Protein AF-A0A0C2F7H6-F1 (afdb_monomer_lite)

pLDDT: mean 82.38, std 15.98, range [47.88, 98.0]

InterPro domains:
  IPR019402 CWH43-like, N-terminal domain [PF10277] (1-84)
  IPR039545 Post-GPI attachment to proteins factor 2 [PTHR12892] (1-90)

Organism: NCBI:txid51022

Foldseek 3Di:
DVVVLVVLVVVVCCPLEPLSVVLSVQLVVLVVQLVVLVVLLVVLVVVCVPPVDPPSVVVNVVSVVSNVVSVVSNVVSVCSVCVPPDDDDDDPVPDPDPPDPDDPPRRHYDD

Structure (mmCIF, N/CA/C/O backbone):
data_AF-A0A0C2F7H6-F1
#
_entry.id   AF-A0A0C2F7H6-F1
#
loop_
_atom_site.group_PDB
_atom_site.id
_atom_site.type_symbol
_atom_site.label_atom_id
_atom_site.label_alt_id
_atom_site.label_comp_id
_atom_site.label_asym_id
_atom_site.label_entity_id
_atom_site.label_seq_id
_atom_site.pdbx_PDB_ins_code
_atom_site.Cartn_x
_atom_site.Cartn_y
_atom_site.Cartn_z
_atom_site.occupancy
_atom_site.B_iso_or_equiv
_atom_site.auth_seq_id
_atom_site.auth_comp_id
_atom_site.auth_asym_id
_atom_site.auth_atom_id
_atom_site.pdbx_PDB_model_num
ATOM 1 N N . MET A 1 1 ? -5.726 3.949 -6.627 1.00 89.00 1 MET A N 1
ATOM 2 C CA . MET A 1 1 ? -5.269 2.586 -6.994 1.00 89.00 1 MET A CA 1
ATOM 3 C C . MET A 1 1 ? -6.129 1.966 -8.097 1.00 89.00 1 MET A C 1
ATOM 5 O O . MET A 1 1 ? -5.598 1.738 -9.176 1.00 89.00 1 MET A O 1
ATOM 9 N N . LEU A 1 2 ? -7.441 1.760 -7.895 1.00 88.25 2 LEU A N 1
ATOM 10 C CA . LEU A 1 2 ? -8.330 1.126 -8.890 1.00 88.25 2 LEU A CA 1
ATOM 11 C C . LEU A 1 2 ? -8.366 1.840 -10.248 1.00 88.25 2 LEU A C 1
ATOM 13 O O . LEU A 1 2 ? -8.029 1.233 -11.259 1.00 88.25 2 LEU A O 1
ATOM 17 N N . LEU A 1 3 ? -8.692 3.138 -10.264 1.00 87.94 3 LEU A N 1
ATOM 18 C CA . LEU A 1 3 ? -8.746 3.923 -11.503 1.00 87.94 3 LEU A CA 1
ATOM 19 C C . LEU A 1 3 ? -7.399 3.923 -12.236 1.00 87.94 3 LEU A C 1
ATOM 21 O O . LEU A 1 3 ? -7.348 3.712 -13.439 1.00 87.94 3 LEU A O 1
ATOM 25 N N . SER A 1 4 ? -6.299 4.110 -11.508 1.00 87.12 4 SER A N 1
ATOM 26 C CA . SER A 1 4 ? -4.947 4.117 -12.074 1.00 87.12 4 SER A CA 1
ATOM 27 C C . SER A 1 4 ? -4.566 2.765 -12.687 1.00 87.12 4 SER A C 1
ATOM 29 O O . SER A 1 4 ? -3.982 2.728 -13.764 1.00 87.12 4 SER A O 1
ATOM 31 N N . THR A 1 5 ? -4.924 1.657 -12.031 1.00 88.06 5 THR A N 1
ATOM 32 C CA . THR A 1 5 ? -4.685 0.298 -12.548 1.00 88.06 5 THR A CA 1
ATOM 33 C C . THR A 1 5 ? -5.560 0.026 -13.771 1.00 88.06 5 THR A C 1
ATOM 35 O O . THR A 1 5 ? -5.080 -0.508 -14.767 1.00 88.06 5 THR A O 1
ATOM 38 N N . TRP A 1 6 ? -6.821 0.465 -13.740 1.00 87.19 6 TRP A N 1
ATOM 39 C CA . TRP A 1 6 ? -7.751 0.349 -14.861 1.00 87.19 6 TRP A CA 1
ATOM 40 C C . TRP A 1 6 ? -7.293 1.156 -16.082 1.00 87.19 6 TRP A C 1
ATOM 42 O O . TRP A 1 6 ? -7.235 0.617 -17.183 1.00 87.19 6 TRP A O 1
ATOM 52 N N . LEU A 1 7 ? -6.883 2.413 -15.890 1.00 86.19 7 LEU A N 1
ATOM 53 C CA . LEU A 1 7 ? -6.318 3.252 -16.950 1.00 86.19 7 LEU A CA 1
ATOM 54 C C . LEU A 1 7 ? -5.031 2.649 -17.518 1.00 86.19 7 LEU A C 1
ATOM 56 O O . LEU A 1 7 ? -4.834 2.662 -18.730 1.00 86.19 7 LEU A O 1
ATOM 60 N N . PHE A 1 8 ? -4.165 2.090 -16.667 1.00 82.88 8 PHE A N 1
ATOM 61 C CA . PHE A 1 8 ? -2.942 1.424 -17.114 1.00 82.88 8 PHE A CA 1
ATOM 62 C C . PHE A 1 8 ? -3.245 0.183 -17.965 1.00 82.88 8 PHE A C 1
ATOM 64 O O . PHE A 1 8 ? -2.611 -0.024 -19.001 1.00 82.88 8 PHE A O 1
ATOM 71 N N . HIS A 1 9 ? -4.249 -0.604 -17.569 1.00 82.44 9 HIS A N 1
ATOM 72 C CA . HIS A 1 9 ? -4.741 -1.735 -18.349 1.00 82.44 9 HIS A CA 1
ATOM 73 C C . HIS A 1 9 ? -5.329 -1.282 -19.695 1.00 82.44 9 HIS A C 1
ATOM 75 O O . HIS A 1 9 ? -4.941 -1.801 -20.740 1.00 82.44 9 HIS A O 1
ATOM 81 N N . TYR A 1 10 ? -6.209 -0.276 -19.684 1.00 84.69 10 TYR A N 1
ATOM 82 C CA . TYR A 1 10 ? -6.831 0.280 -20.890 1.00 84.69 10 TYR A CA 1
ATOM 83 C C . TYR A 1 10 ? -5.802 0.877 -21.861 1.00 84.69 10 TYR A C 1
ATOM 85 O O . TYR A 1 10 ? -5.915 0.713 -23.070 1.00 84.69 10 TYR A O 1
ATOM 93 N N . SER A 1 11 ? -4.753 1.515 -21.338 1.00 81.56 11 SER A N 1
ATOM 94 C CA . SER A 1 11 ? -3.695 2.132 -22.141 1.00 81.56 11 SER A CA 1
ATOM 95 C C . SER A 1 11 ? -2.841 1.126 -22.926 1.00 81.56 11 SER A C 1
ATOM 97 O O . SER A 1 11 ? -2.030 1.559 -23.743 1.00 81.56 11 SER A O 1
ATOM 99 N N . GLY A 1 12 ? -2.923 -0.184 -22.655 1.00 73.31 12 GLY A N 1
ATOM 100 C CA . GLY A 1 12 ? -2.144 -1.215 -23.358 1.00 73.31 12 GLY A CA 1
ATOM 101 C C . GLY A 1 12 ? -0.627 -1.184 -23.105 1.00 73.31 12 GLY A C 1
ATOM 102 O O . GLY A 1 12 ? 0.086 -2.089 -23.540 1.00 73.31 12 GLY A O 1
ATOM 103 N N . ARG A 1 13 ? -0.122 -0.202 -22.339 1.00 70.56 13 ARG A N 1
ATOM 104 C CA . ARG A 1 13 ? 1.310 -0.013 -22.023 1.00 70.56 13 ARG A CA 1
ATOM 105 C C . ARG A 1 13 ? 1.938 -1.196 -21.287 1.00 70.56 13 ARG A C 1
ATOM 107 O O . ARG A 1 13 ? 3.155 -1.334 -21.313 1.00 70.56 13 ARG A O 1
ATOM 114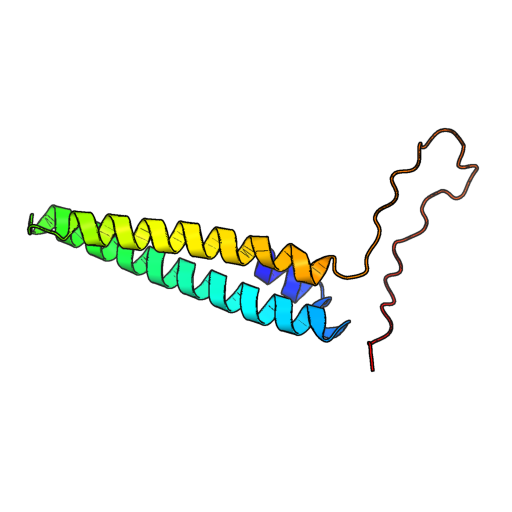 N N . ARG A 1 14 ? 1.121 -2.077 -20.698 1.00 68.06 14 ARG A N 1
ATOM 115 C CA . ARG A 1 14 ? 1.565 -3.311 -20.037 1.00 68.06 14 ARG A CA 1
ATOM 116 C C . ARG A 1 14 ? 2.445 -4.191 -20.935 1.00 68.06 14 ARG A C 1
ATOM 118 O O . ARG A 1 14 ? 3.403 -4.761 -20.439 1.00 68.06 14 ARG A O 1
ATOM 125 N N . ARG A 1 15 ? 2.120 -4.328 -22.229 1.00 67.38 15 ARG A N 1
ATOM 126 C CA . ARG A 1 15 ? 2.809 -5.272 -23.138 1.00 67.38 15 ARG A CA 1
ATOM 127 C C . ARG A 1 15 ? 4.085 -4.727 -23.779 1.00 67.38 15 ARG A C 1
ATOM 129 O O . ARG A 1 15 ? 4.743 -5.463 -24.508 1.00 67.38 15 ARG A O 1
ATOM 136 N N . ALA A 1 16 ? 4.412 -3.461 -23.536 1.00 68.44 16 ALA A N 1
ATOM 137 C CA . ALA A 1 16 ? 5.547 -2.811 -24.174 1.00 68.44 16 ALA A CA 1
ATOM 138 C C . ALA A 1 16 ? 6.897 -3.298 -23.621 1.00 68.44 16 ALA A C 1
ATOM 140 O O . ALA A 1 16 ? 7.844 -3.437 -24.384 1.00 68.44 16 ALA A O 1
ATOM 141 N N . THR A 1 17 ? 6.991 -3.572 -22.314 1.00 74.81 17 THR A N 1
ATOM 142 C CA . THR A 1 17 ? 8.257 -3.932 -21.651 1.00 74.81 17 THR A CA 1
ATOM 143 C C . THR A 1 17 ? 8.049 -4.967 -20.545 1.00 74.81 17 THR A C 1
ATOM 145 O O . THR A 1 17 ? 7.017 -4.973 -19.872 1.00 74.81 17 THR A O 1
ATOM 148 N N . ASN A 1 18 ? 9.063 -5.806 -20.299 1.00 77.81 18 ASN A N 1
ATOM 149 C CA . ASN A 1 18 ? 9.074 -6.757 -19.175 1.00 77.81 18 ASN A CA 1
ATOM 150 C C . ASN A 1 18 ? 8.967 -6.037 -17.809 1.00 77.81 18 ASN A C 1
ATOM 152 O O . ASN A 1 18 ? 8.296 -6.510 -16.891 1.00 77.81 18 ASN A O 1
ATOM 156 N N . LEU A 1 19 ? 9.570 -4.847 -17.689 1.00 79.81 19 LEU A N 1
ATOM 157 C CA . LEU A 1 19 ? 9.467 -3.971 -16.513 1.00 79.81 19 LEU A CA 1
ATOM 158 C C . LEU A 1 19 ? 8.032 -3.474 -16.274 1.00 79.81 19 LEU A C 1
ATOM 160 O O . LEU A 1 19 ? 7.578 -3.426 -15.130 1.00 79.81 19 LEU A O 1
ATOM 164 N N . GLY A 1 20 ? 7.298 -3.146 -17.342 1.00 80.00 20 GLY A N 1
ATOM 165 C CA . GLY A 1 20 ? 5.901 -2.716 -17.266 1.00 80.00 20 GLY A CA 1
ATOM 166 C C . GLY A 1 20 ? 4.964 -3.828 -16.795 1.00 80.00 20 GLY A C 1
ATOM 167 O O . GLY A 1 20 ? 4.009 -3.563 -16.064 1.00 80.00 20 GLY A O 1
ATOM 168 N N . GLU A 1 21 ? 5.256 -5.081 -17.152 1.00 83.94 21 GLU A N 1
ATOM 169 C CA . GLU A 1 21 ? 4.517 -6.242 -16.655 1.00 83.94 21 GLU A CA 1
ATOM 170 C C . GLU A 1 21 ? 4.757 -6.474 -15.158 1.00 83.94 21 GLU A C 1
ATOM 172 O O . GLU A 1 21 ? 3.790 -6.596 -14.404 1.00 83.94 21 GLU A O 1
ATOM 177 N N . ARG A 1 22 ? 6.013 -6.413 -14.698 1.00 84.56 22 ARG A N 1
ATOM 178 C CA . ARG A 1 22 ? 6.338 -6.485 -13.263 1.00 84.56 22 ARG A CA 1
ATOM 179 C C . ARG A 1 22 ? 5.701 -5.351 -12.467 1.00 84.56 22 ARG A C 1
ATOM 181 O O . ARG A 1 22 ? 5.074 -5.597 -11.440 1.00 84.56 22 ARG A O 1
ATOM 188 N N . SER A 1 23 ? 5.799 -4.118 -12.962 1.00 86.44 23 SER A N 1
ATOM 189 C CA . SER A 1 23 ? 5.143 -2.954 -12.357 1.00 86.44 23 SER A CA 1
ATOM 190 C C . SER A 1 23 ? 3.633 -3.182 -12.204 1.00 86.44 23 SER A C 1
ATOM 192 O O . SER A 1 23 ? 3.059 -2.916 -11.148 1.00 86.44 23 SER A O 1
ATOM 194 N N . HIS A 1 24 ? 2.986 -3.763 -13.218 1.00 87.12 24 HIS A N 1
ATOM 195 C CA . HIS A 1 24 ? 1.562 -4.088 -13.182 1.00 87.12 24 HIS A CA 1
ATOM 196 C C . HIS A 1 24 ? 1.201 -5.162 -12.142 1.00 87.12 24 HIS A C 1
ATOM 198 O O . HIS A 1 24 ? 0.207 -4.999 -11.435 1.00 87.12 24 HIS A O 1
ATOM 204 N N . GLU A 1 25 ? 2.002 -6.223 -12.006 1.00 89.81 25 GLU A N 1
ATOM 205 C CA . GLU A 1 25 ? 1.813 -7.251 -10.968 1.00 89.81 25 GLU A CA 1
ATOM 206 C C . GLU A 1 25 ? 1.843 -6.632 -9.561 1.00 89.81 25 GLU A C 1
ATOM 208 O O . GLU A 1 25 ? 0.924 -6.848 -8.767 1.00 89.81 25 GLU A O 1
ATOM 213 N N . TYR A 1 26 ? 2.836 -5.782 -9.275 1.00 90.62 26 TYR A N 1
ATOM 214 C CA . TYR A 1 26 ? 2.933 -5.080 -7.990 1.00 90.62 26 TYR A CA 1
ATOM 215 C C . TYR A 1 26 ? 1.776 -4.099 -7.759 1.00 90.62 26 TYR A C 1
ATOM 217 O O . TYR A 1 26 ? 1.259 -4.013 -6.643 1.00 90.62 26 TYR A O 1
ATOM 225 N N . LYS A 1 27 ? 1.321 -3.390 -8.802 1.00 92.94 27 LYS A N 1
ATOM 226 C CA . LYS A 1 27 ? 0.147 -2.505 -8.724 1.00 92.94 27 LYS A CA 1
ATOM 227 C C . LYS A 1 27 ? -1.125 -3.282 -8.364 1.00 92.94 27 LYS A C 1
ATOM 229 O O . LYS A 1 27 ? -1.885 -2.820 -7.511 1.00 92.94 27 LYS A O 1
ATOM 234 N N . ILE A 1 28 ? -1.344 -4.458 -8.964 1.00 92.38 28 ILE A N 1
ATOM 235 C CA . ILE A 1 28 ? -2.480 -5.335 -8.633 1.00 92.38 28 ILE A CA 1
ATOM 236 C C . ILE A 1 28 ? -2.368 -5.834 -7.196 1.00 92.38 28 ILE A C 1
ATOM 238 O O . ILE A 1 28 ? -3.345 -5.738 -6.452 1.00 92.38 28 ILE A O 1
ATOM 242 N N . LEU A 1 29 ? -1.192 -6.317 -6.786 1.00 94.38 29 LEU A N 1
ATOM 243 C CA . LEU A 1 29 ? -0.970 -6.814 -5.431 1.00 94.38 29 LEU A CA 1
ATOM 244 C C . LEU A 1 29 ? -1.294 -5.733 -4.390 1.00 94.38 29 LEU A C 1
ATOM 246 O O . LEU A 1 29 ? -2.120 -5.958 -3.506 1.00 94.38 29 LEU A O 1
ATOM 250 N N . ALA A 1 30 ? -0.732 -4.534 -4.548 1.00 94.56 30 ALA A N 1
ATOM 251 C CA . ALA A 1 30 ? -1.000 -3.406 -3.662 1.00 94.56 30 ALA A CA 1
ATOM 252 C C . ALA A 1 30 ? -2.488 -3.008 -3.663 1.00 94.56 30 ALA A C 1
ATOM 254 O O . ALA A 1 30 ? -3.076 -2.775 -2.607 1.00 94.56 30 ALA A O 1
ATOM 255 N N . CYS A 1 31 ? -3.134 -2.974 -4.833 1.00 95.06 31 CYS A N 1
ATOM 256 C CA . CYS A 1 31 ? -4.561 -2.672 -4.933 1.00 95.06 31 CYS A CA 1
ATOM 257 C C . CYS A 1 31 ? -5.424 -3.721 -4.211 1.00 95.06 31 CYS A C 1
ATOM 259 O O . CYS A 1 31 ? -6.369 -3.360 -3.511 1.00 95.06 31 CYS A O 1
ATOM 261 N N . SER A 1 32 ? -5.090 -5.007 -4.351 1.00 95.12 32 SER A N 1
ATOM 262 C CA . SER A 1 32 ? -5.799 -6.101 -3.682 1.00 95.12 32 SER A CA 1
ATOM 263 C C . SER A 1 32 ? -5.642 -6.031 -2.160 1.00 95.12 32 SER A C 1
ATOM 265 O O . SER A 1 32 ? -6.639 -6.110 -1.443 1.00 95.12 32 SER A O 1
ATOM 267 N N . GLY A 1 33 ? -4.425 -5.768 -1.666 1.00 95.75 33 GLY A N 1
ATOM 268 C CA . GLY A 1 33 ? -4.152 -5.597 -0.239 1.00 95.75 33 GLY A CA 1
ATOM 269 C C . GLY A 1 33 ? -4.914 -4.414 0.356 1.00 95.75 33 GLY A C 1
ATOM 270 O O . GLY A 1 33 ? -5.491 -4.535 1.436 1.00 95.75 33 GLY A O 1
ATOM 271 N N . SER A 1 34 ? -5.012 -3.304 -0.382 1.00 96.75 34 SER A N 1
ATOM 272 C CA . SER A 1 34 ? -5.809 -2.143 0.021 1.00 96.75 34 SER A CA 1
ATOM 273 C C . SER A 1 34 ? -7.306 -2.464 0.121 1.00 96.75 34 SER A C 1
ATOM 275 O O . SER A 1 34 ? -7.929 -2.094 1.113 1.00 96.75 34 SER A O 1
ATOM 277 N N . ILE A 1 35 ? -7.881 -3.201 -0.840 1.00 96.62 35 ILE A N 1
ATOM 278 C CA . ILE A 1 35 ? -9.298 -3.611 -0.796 1.00 96.62 35 ILE A CA 1
ATOM 279 C C . ILE A 1 35 ? -9.567 -4.549 0.382 1.00 96.62 35 ILE A C 1
ATOM 281 O O . ILE A 1 35 ? -10.524 -4.334 1.123 1.00 96.62 35 ILE A O 1
ATOM 285 N N . ILE A 1 36 ? -8.724 -5.567 0.577 1.00 97.38 36 ILE A N 1
ATOM 286 C CA . ILE A 1 36 ? -8.864 -6.512 1.694 1.00 97.38 36 ILE A CA 1
ATOM 287 C C . ILE A 1 36 ? -8.787 -5.761 3.027 1.00 97.38 36 ILE A C 1
ATOM 289 O O . ILE A 1 36 ? -9.634 -5.960 3.897 1.00 97.38 36 ILE A O 1
ATOM 293 N N . SER A 1 37 ? -7.823 -4.847 3.162 1.00 97.25 37 SER A N 1
ATOM 294 C CA . SER A 1 37 ? -7.660 -4.029 4.367 1.00 97.25 37 SER A CA 1
ATOM 295 C C . SER A 1 37 ? -8.853 -3.097 4.593 1.00 97.25 37 SER A C 1
ATOM 297 O O . SER A 1 37 ? -9.292 -2.944 5.725 1.00 97.25 37 SER A O 1
ATOM 299 N N . MET A 1 38 ? -9.437 -2.535 3.528 1.00 97.50 38 MET A N 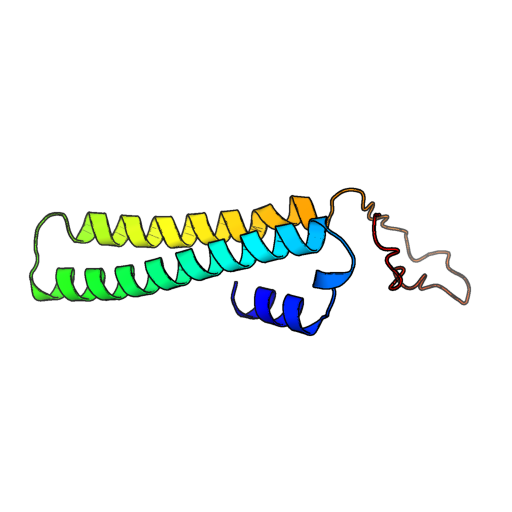1
ATOM 300 C CA . MET A 1 38 ? -10.651 -1.715 3.605 1.00 97.50 38 MET A CA 1
ATOM 301 C C . MET A 1 38 ? -11.852 -2.520 4.114 1.00 97.50 38 MET A C 1
ATOM 303 O O . MET A 1 38 ? -12.565 -2.074 5.009 1.00 97.50 38 MET A O 1
ATOM 307 N N . VAL A 1 39 ? -12.069 -3.725 3.579 1.00 98.00 39 VAL A N 1
ATOM 308 C CA . VAL A 1 39 ? -13.146 -4.621 4.037 1.00 98.00 39 VAL A CA 1
ATOM 309 C C . VAL A 1 39 ? -12.939 -5.021 5.496 1.00 98.00 39 VAL A C 1
ATOM 311 O O . VAL A 1 39 ? -13.884 -4.982 6.285 1.00 98.00 39 VAL A O 1
ATOM 314 N N . LEU A 1 40 ? -11.701 -5.346 5.875 1.00 97.75 40 LEU A N 1
ATOM 315 C CA . LEU A 1 40 ? -11.351 -5.674 7.253 1.00 97.75 40 LEU A CA 1
ATOM 316 C C . LEU A 1 40 ? -11.579 -4.485 8.200 1.00 97.75 40 LEU A C 1
ATOM 318 O O . LEU A 1 40 ? -12.158 -4.668 9.268 1.00 97.75 40 LEU A O 1
ATOM 322 N N . ALA A 1 41 ? -11.186 -3.273 7.801 1.00 97.50 41 ALA A N 1
ATOM 323 C CA . ALA A 1 41 ? -11.412 -2.055 8.574 1.00 97.50 41 ALA A CA 1
ATOM 324 C C . ALA A 1 41 ? -12.912 -1.799 8.788 1.00 97.50 41 ALA A C 1
ATOM 326 O O . ALA A 1 41 ? -13.330 -1.545 9.915 1.00 97.50 41 ALA A O 1
ATOM 327 N N . MET A 1 42 ? -13.743 -1.955 7.748 1.00 97.62 42 MET A N 1
ATOM 328 C CA . MET A 1 42 ? -15.204 -1.837 7.874 1.00 97.62 42 MET A CA 1
ATOM 329 C C . MET A 1 42 ? -15.783 -2.857 8.866 1.00 97.62 42 MET A C 1
ATOM 331 O O . MET A 1 42 ? -16.607 -2.501 9.711 1.00 97.62 42 MET A O 1
ATOM 335 N N . TYR A 1 43 ? -15.330 -4.112 8.803 1.00 97.44 43 TYR A N 1
ATOM 336 C CA . TYR A 1 43 ? -15.758 -5.155 9.737 1.00 97.44 43 TYR A CA 1
ATOM 337 C C . TYR A 1 43 ? -15.350 -4.842 11.184 1.00 97.44 43 TYR A C 1
ATOM 339 O O . TYR A 1 43 ? -16.179 -4.925 12.092 1.00 97.44 43 TYR A O 1
ATOM 347 N N . LEU A 1 44 ? -14.092 -4.453 11.408 1.00 96.94 44 LEU A N 1
ATOM 348 C CA . LEU A 1 44 ? -13.570 -4.151 12.742 1.00 96.94 44 LEU A CA 1
ATOM 349 C C . LEU A 1 44 ? -14.200 -2.889 13.335 1.00 96.94 44 LEU A C 1
ATOM 351 O O . LEU A 1 44 ? -14.472 -2.866 14.532 1.00 96.94 44 LEU A O 1
ATOM 355 N N . TYR A 1 45 ? -14.505 -1.885 12.509 1.00 95.88 45 TYR A N 1
ATOM 356 C CA . TYR A 1 45 ? -15.264 -0.705 12.919 1.00 95.88 45 TYR A CA 1
ATOM 357 C C . TYR A 1 45 ? -16.650 -1.093 13.445 1.00 95.88 45 TYR A C 1
ATOM 359 O O . TYR A 1 45 ? -17.028 -0.724 14.558 1.00 95.88 45 TYR A O 1
ATOM 367 N N . TRP A 1 46 ? -17.393 -1.903 12.682 1.00 97.25 46 TRP A N 1
ATOM 368 C CA . TRP A 1 46 ? -18.704 -2.390 13.112 1.00 97.25 46 TRP A CA 1
ATOM 369 C C . TRP A 1 46 ? -18.616 -3.240 14.389 1.00 97.25 46 TRP A C 1
ATOM 371 O O . TRP A 1 46 ? -19.387 -3.027 15.329 1.00 97.25 46 TRP A O 1
ATOM 381 N N . ARG A 1 47 ? -17.651 -4.168 14.457 1.00 96.19 47 ARG A N 1
ATOM 382 C CA . ARG A 1 47 ? -17.430 -5.039 15.620 1.00 96.19 47 ARG A CA 1
ATOM 383 C C . ARG A 1 47 ? -17.085 -4.233 16.874 1.00 96.19 47 ARG A C 1
ATOM 385 O O . ARG A 1 47 ? -17.674 -4.475 17.925 1.00 96.19 47 ARG A O 1
ATOM 392 N N . HIS A 1 48 ? -16.179 -3.262 16.763 1.00 95.94 48 HIS A N 1
ATOM 393 C CA . HIS A 1 48 ? -15.777 -2.406 17.878 1.00 95.94 48 HIS A CA 1
ATOM 394 C C . HIS A 1 48 ? -16.967 -1.625 18.442 1.00 95.94 48 HIS A C 1
ATOM 396 O O . HIS A 1 48 ? -17.183 -1.645 19.650 1.00 95.94 48 HIS A O 1
ATOM 402 N N . ASN A 1 49 ? -17.778 -1.025 17.566 1.00 94.94 49 ASN A N 1
ATOM 403 C CA . ASN A 1 49 ? -18.938 -0.231 17.975 1.00 94.94 49 ASN A CA 1
ATOM 404 C C . ASN A 1 49 ? -20.080 -1.075 18.556 1.00 94.94 49 ASN A C 1
ATOM 406 O O . ASN A 1 49 ? -20.857 -0.577 19.364 1.00 94.94 49 ASN A O 1
ATOM 410 N N . THR A 1 50 ? -20.203 -2.337 18.137 1.00 96.56 50 THR A N 1
ATOM 411 C CA . THR A 1 50 ? -21.295 -3.217 18.581 1.00 96.56 50 THR A CA 1
ATOM 412 C C . THR A 1 50 ? -20.973 -3.923 19.898 1.00 96.56 50 THR A C 1
ATOM 414 O O . THR A 1 50 ? -21.856 -4.078 20.736 1.00 96.56 50 THR A O 1
ATOM 417 N N . TYR A 1 51 ? -19.727 -4.370 20.084 1.00 93.50 51 TYR A N 1
ATOM 418 C CA . TYR A 1 51 ? -19.361 -5.256 21.197 1.00 93.50 51 TYR A CA 1
ATOM 419 C C . TYR A 1 51 ? -18.385 -4.636 22.204 1.00 93.50 51 TYR A C 1
ATOM 421 O O . TYR A 1 51 ? -18.189 -5.215 23.269 1.00 93.50 51 TYR A O 1
ATOM 429 N N . CYS A 1 52 ? -17.779 -3.478 21.904 1.00 91.44 52 CYS A N 1
ATOM 430 C CA . CYS A 1 52 ? -16.827 -2.777 22.779 1.00 91.44 52 CYS A CA 1
ATOM 431 C C . CYS A 1 52 ? -15.694 -3.672 23.322 1.00 91.44 52 CYS A C 1
ATOM 433 O O . CYS A 1 52 ? -15.212 -3.488 24.440 1.00 91.44 52 CYS A O 1
ATOM 435 N N . GLU A 1 53 ? -15.259 -4.650 22.525 1.00 93.25 53 GLU A N 1
ATOM 436 C CA . GLU A 1 53 ? -14.216 -5.594 22.921 1.00 93.25 53 GLU A CA 1
ATOM 437 C C . GLU A 1 53 ? -12.835 -4.907 22.957 1.00 93.25 53 GLU A C 1
ATOM 439 O O . GLU A 1 53 ? -12.476 -4.166 22.026 1.00 93.25 53 GLU A O 1
ATOM 444 N N . PRO A 1 54 ? -12.024 -5.151 24.004 1.00 94.06 54 PRO A N 1
ATOM 445 C CA . PRO A 1 54 ? -10.685 -4.586 24.107 1.00 94.06 54 PRO A CA 1
ATOM 446 C C . PRO A 1 54 ? -9.779 -5.110 22.983 1.00 94.06 54 PRO A C 1
ATOM 448 O O . PRO A 1 54 ? -9.822 -6.280 22.616 1.00 94.06 54 PRO A O 1
ATOM 451 N N . GLY A 1 55 ? -8.943 -4.232 22.425 1.00 93.00 55 GLY A N 1
ATOM 452 C CA . GLY A 1 55 ? -7.993 -4.569 21.355 1.00 93.00 55 GLY A CA 1
ATOM 453 C C . GLY A 1 55 ? -8.558 -4.531 19.929 1.00 93.00 55 GLY A C 1
ATOM 454 O O . GLY A 1 55 ? -7.778 -4.409 18.985 1.00 93.00 55 GLY A O 1
ATOM 455 N N . VAL A 1 56 ? -9.884 -4.530 19.740 1.00 96.75 56 VAL A N 1
ATOM 456 C CA . VAL A 1 56 ? -10.491 -4.434 18.393 1.00 96.75 56 VAL A CA 1
ATOM 457 C C . VAL A 1 56 ? -10.176 -3.091 17.731 1.00 96.75 56 VAL A C 1
ATOM 459 O O . VAL A 1 56 ? -9.889 -3.054 16.537 1.00 96.75 56 VAL A O 1
ATOM 462 N N . TYR A 1 57 ? -10.127 -2.003 18.506 1.00 94.81 57 TYR A N 1
ATOM 463 C CA . TYR A 1 57 ? -9.717 -0.691 17.995 1.00 94.81 57 TYR A CA 1
ATOM 464 C C . TYR A 1 57 ? -8.273 -0.694 17.464 1.00 94.81 57 TYR A C 1
ATOM 466 O O . TYR A 1 57 ? -7.982 -0.104 16.428 1.00 94.81 57 TYR A O 1
ATOM 474 N N . THR A 1 58 ? -7.366 -1.416 18.126 1.00 96.88 58 THR A N 1
ATOM 475 C CA . THR A 1 58 ? -5.976 -1.556 17.670 1.00 96.88 58 THR A CA 1
ATOM 476 C C . THR A 1 58 ? -5.897 -2.328 16.355 1.00 96.88 58 THR A C 1
ATOM 478 O O . THR A 1 58 ? -5.144 -1.948 15.462 1.00 96.88 58 THR A O 1
ATOM 481 N N . LEU A 1 59 ? -6.694 -3.391 16.205 1.00 96.94 59 LEU A N 1
ATOM 482 C CA . LEU A 1 59 ? -6.787 -4.140 14.949 1.00 96.94 59 LEU A CA 1
ATOM 483 C C . LEU A 1 59 ? -7.392 -3.294 13.822 1.00 96.94 59 LEU A C 1
ATOM 485 O O . LEU A 1 59 ? -6.948 -3.394 12.680 1.00 96.94 59 LEU A O 1
ATOM 489 N N . PHE A 1 60 ? -8.383 -2.457 14.137 1.00 96.94 60 PHE A N 1
ATOM 490 C CA . PHE A 1 60 ? -8.953 -1.502 13.191 1.00 96.94 60 PHE A CA 1
ATOM 491 C C . PHE A 1 60 ? -7.875 -0.532 12.686 1.00 96.94 60 PHE A C 1
ATOM 493 O O . PHE A 1 60 ? -7.654 -0.445 11.480 1.00 96.94 60 PHE A O 1
ATOM 500 N N . ALA A 1 61 ? -7.125 0.090 13.600 1.00 97.00 61 ALA A N 1
ATOM 501 C CA . ALA A 1 61 ? -6.022 0.982 13.246 1.00 97.00 61 ALA A CA 1
ATOM 502 C C . ALA A 1 61 ? -4.934 0.264 12.425 1.00 97.00 61 ALA A C 1
ATOM 504 O O . ALA A 1 61 ? -4.398 0.822 11.469 1.00 97.00 61 ALA A O 1
ATOM 505 N N . LEU A 1 62 ? -4.622 -0.999 12.745 1.00 97.69 62 LEU A N 1
ATOM 506 C CA . LEU A 1 62 ? -3.691 -1.812 11.958 1.00 97.69 62 LEU A CA 1
ATOM 507 C C . LEU A 1 62 ? -4.174 -1.989 10.509 1.00 97.69 62 LEU A C 1
ATOM 509 O O . LEU A 1 62 ? -3.379 -1.843 9.582 1.00 97.69 62 LEU A O 1
ATOM 513 N N . ALA A 1 63 ? -5.465 -2.264 10.303 1.00 97.69 63 ALA A N 1
ATOM 514 C CA . ALA A 1 63 ? -6.041 -2.377 8.965 1.00 97.69 63 ALA A CA 1
ATOM 515 C C . ALA A 1 63 ? -5.932 -1.052 8.189 1.00 97.69 63 ALA A C 1
ATOM 517 O O . ALA A 1 63 ? -5.563 -1.060 7.013 1.00 97.69 63 ALA A O 1
ATOM 518 N N . GLU A 1 64 ? -6.157 0.091 8.842 1.00 97.62 64 GLU A N 1
ATOM 519 C CA . GLU A 1 64 ? -5.943 1.409 8.232 1.00 97.62 64 GLU A CA 1
ATOM 520 C C . GLU A 1 64 ? -4.476 1.633 7.835 1.00 97.62 64 GLU A C 1
ATOM 522 O O . GLU A 1 64 ? -4.192 2.064 6.714 1.00 97.62 64 GLU A O 1
ATOM 527 N N . TYR A 1 65 ? -3.523 1.256 8.692 1.00 97.81 65 TYR A N 1
ATOM 528 C CA . TYR A 1 65 ? -2.101 1.304 8.343 1.00 97.81 65 TYR A CA 1
ATOM 529 C C . TYR A 1 65 ? -1.768 0.423 7.133 1.00 97.81 65 TYR A C 1
ATOM 531 O O . TYR A 1 65 ? -1.004 0.848 6.263 1.00 97.81 65 TYR A O 1
ATOM 539 N N . CYS A 1 66 ? -2.365 -0.765 7.014 1.00 97.69 66 CYS A N 1
ATOM 540 C CA . CYS A 1 66 ? -2.191 -1.619 5.838 1.00 97.69 66 CYS A CA 1
ATOM 541 C C . CYS A 1 66 ? -2.701 -0.954 4.548 1.00 97.69 66 CYS A C 1
ATOM 543 O O . CYS A 1 66 ? -2.063 -1.103 3.500 1.00 97.69 66 CYS A O 1
ATOM 545 N N . ILE A 1 67 ? -3.788 -0.172 4.604 1.00 97.56 67 ILE A N 1
ATOM 546 C CA . ILE A 1 67 ? -4.274 0.627 3.463 1.00 97.56 67 ILE A CA 1
ATOM 547 C C . ILE A 1 67 ? -3.219 1.663 3.055 1.00 97.56 67 ILE A C 1
ATOM 549 O O . ILE A 1 67 ? -2.889 1.769 1.870 1.00 97.56 67 ILE A O 1
ATOM 553 N N . VAL A 1 68 ? -2.654 2.392 4.022 1.00 97.56 68 VAL A N 1
ATOM 554 C CA . VAL A 1 68 ? -1.627 3.418 3.770 1.00 97.56 68 VAL A CA 1
ATOM 555 C C . VAL A 1 68 ? -0.361 2.800 3.176 1.00 97.56 68 VAL A C 1
ATOM 557 O O . VAL A 1 68 ? 0.134 3.280 2.155 1.00 97.56 68 VAL A O 1
ATOM 560 N N . ILE A 1 69 ? 0.135 1.705 3.756 1.00 97.12 69 ILE A N 1
ATOM 561 C CA . ILE A 1 69 ? 1.314 0.984 3.253 1.00 97.12 69 ILE A CA 1
ATOM 562 C C . ILE A 1 69 ? 1.064 0.471 1.835 1.00 97.12 69 ILE A C 1
ATOM 564 O O . ILE A 1 69 ? 1.917 0.639 0.965 1.00 97.12 69 ILE A O 1
ATOM 568 N N . SER A 1 70 ? -0.118 -0.091 1.572 1.00 96.12 70 SER A N 1
ATOM 569 C CA . SER A 1 70 ? -0.497 -0.542 0.230 1.00 96.12 70 SER A CA 1
ATOM 570 C C . SER A 1 70 ? -0.477 0.616 -0.770 1.00 96.12 70 SER A C 1
ATOM 572 O O . SER A 1 70 ? 0.031 0.463 -1.879 1.00 96.12 70 SER A O 1
ATOM 574 N N . ASN A 1 71 ? -0.959 1.801 -0.386 1.00 95.44 71 ASN A N 1
ATOM 575 C CA . ASN A 1 71 ? -0.900 2.990 -1.233 1.00 95.44 71 ASN A CA 1
ATOM 576 C C . ASN A 1 71 ? 0.544 3.442 -1.514 1.00 95.44 71 ASN A C 1
ATOM 578 O O . ASN A 1 71 ? 0.888 3.723 -2.663 1.00 95.44 71 ASN A O 1
ATOM 582 N N . ILE A 1 72 ? 1.408 3.456 -0.495 1.00 96.00 72 ILE A N 1
ATOM 583 C CA . ILE A 1 72 ? 2.834 3.776 -0.657 1.00 96.00 72 ILE A CA 1
ATOM 584 C C . ILE A 1 72 ? 3.502 2.767 -1.599 1.00 96.00 72 ILE A C 1
ATOM 586 O O . ILE A 1 72 ? 4.185 3.170 -2.537 1.00 96.00 72 ILE A O 1
ATOM 590 N N . ALA A 1 73 ? 3.251 1.468 -1.408 1.00 93.69 73 ALA A N 1
ATOM 591 C CA . ALA A 1 73 ? 3.765 0.406 -2.270 1.00 93.69 73 ALA A CA 1
ATOM 592 C C . ALA A 1 73 ? 3.256 0.526 -3.716 1.00 93.69 73 ALA A C 1
ATOM 594 O O . ALA A 1 73 ? 3.989 0.270 -4.665 1.00 93.69 73 ALA A O 1
ATOM 595 N N . PHE A 1 74 ? 2.012 0.965 -3.915 1.00 94.19 74 PHE A N 1
ATOM 596 C CA . PHE A 1 74 ? 1.490 1.225 -5.253 1.00 94.19 74 PHE A CA 1
ATOM 597 C C . PHE A 1 74 ? 2.215 2.384 -5.930 1.00 94.19 74 PHE A C 1
ATOM 599 O O . PHE A 1 74 ? 2.573 2.278 -7.100 1.00 94.19 74 PHE A O 1
ATOM 606 N N . HIS A 1 75 ? 2.468 3.479 -5.217 1.00 92.62 75 HIS A N 1
ATOM 607 C CA . HIS A 1 75 ? 3.186 4.617 -5.783 1.00 92.62 75 HIS A CA 1
ATOM 608 C C . HIS A 1 75 ? 4.689 4.357 -5.945 1.00 92.62 75 HIS A C 1
ATOM 610 O O . HIS A 1 75 ? 5.282 4.881 -6.884 1.00 92.62 75 HIS A O 1
ATOM 616 N N . SER A 1 76 ? 5.305 3.493 -5.135 1.00 90.94 76 SER A N 1
ATOM 617 C CA . SER A 1 76 ? 6.719 3.133 -5.312 1.00 90.94 76 SER A CA 1
ATOM 618 C C . SER A 1 76 ? 6.986 2.400 -6.632 1.00 90.94 76 SER A C 1
ATOM 620 O O . SER A 1 76 ? 8.097 2.480 -7.155 1.00 90.94 76 SER A O 1
ATOM 622 N N . THR A 1 77 ? 5.963 1.787 -7.247 1.00 88.69 77 THR A N 1
ATOM 623 C CA . THR A 1 77 ? 6.079 1.182 -8.590 1.00 88.69 77 THR A CA 1
ATOM 624 C C . THR A 1 77 ? 6.468 2.177 -9.690 1.00 88.69 77 THR A C 1
ATOM 626 O O . THR A 1 77 ? 6.965 1.754 -10.732 1.00 88.69 77 THR A O 1
ATOM 629 N N . LEU A 1 78 ? 6.339 3.492 -9.450 1.00 84.56 78 LEU A N 1
ATOM 630 C CA . LEU A 1 78 ? 6.862 4.539 -10.339 1.00 84.56 78 LEU A CA 1
ATOM 631 C C . LEU A 1 78 ? 8.363 4.371 -10.618 1.00 84.56 78 LEU A C 1
ATOM 633 O O . LEU A 1 78 ? 8.822 4.728 -11.699 1.00 84.56 78 LEU A O 1
ATOM 637 N N . TYR A 1 79 ? 9.114 3.790 -9.678 1.00 83.75 79 TYR A N 1
ATOM 638 C CA . TYR A 1 79 ? 10.525 3.464 -9.874 1.00 83.75 79 TYR A CA 1
ATOM 639 C C . TYR A 1 79 ? 10.742 2.553 -11.092 1.00 83.75 79 TYR A C 1
ATOM 641 O O . TYR A 1 79 ? 11.629 2.806 -11.904 1.00 83.75 79 TYR A O 1
ATOM 649 N N . TYR A 1 80 ? 9.893 1.536 -11.262 1.00 81.75 80 TYR A N 1
ATOM 650 C CA . TYR A 1 80 ? 9.953 0.635 -12.414 1.00 81.75 80 TYR A CA 1
ATOM 651 C C . TYR A 1 80 ? 9.445 1.309 -13.693 1.00 81.75 80 TYR A C 1
ATOM 653 O O . TYR A 1 80 ? 9.991 1.075 -14.767 1.00 81.75 80 TYR A O 1
ATOM 661 N N . ASP A 1 81 ? 8.435 2.177 -13.582 1.00 79.00 81 ASP A N 1
ATOM 662 C CA . ASP A 1 81 ? 7.826 2.856 -14.734 1.00 79.00 81 ASP A CA 1
ATOM 663 C C . ASP A 1 81 ? 8.771 3.890 -15.389 1.00 79.00 81 ASP A C 1
ATOM 665 O O . ASP A 1 81 ? 8.711 4.102 -16.605 1.00 79.00 81 ASP A O 1
ATOM 669 N N . PHE A 1 82 ? 9.652 4.520 -14.602 1.00 77.94 82 PHE A N 1
ATOM 670 C CA . PHE A 1 82 ? 10.643 5.502 -15.069 1.00 77.94 82 PHE A CA 1
ATOM 671 C C . PHE A 1 82 ? 12.059 4.944 -15.224 1.00 77.94 82 PHE A C 1
ATOM 673 O O . PHE A 1 82 ? 12.979 5.694 -15.557 1.00 77.94 82 PHE A O 1
ATOM 680 N N . HIS A 1 83 ? 12.258 3.643 -15.018 1.00 79.38 83 HIS A N 1
ATOM 681 C CA . HIS A 1 83 ? 13.576 3.039 -15.146 1.00 79.38 83 HIS A CA 1
ATOM 682 C C . HIS A 1 83 ? 14.142 3.264 -16.560 1.00 79.38 83 HIS A C 1
ATOM 684 O O . HIS A 1 83 ? 13.523 2.893 -17.557 1.00 79.38 83 HIS A O 1
ATOM 690 N N . GLY A 1 84 ? 15.307 3.913 -16.651 1.00 72.62 84 GLY A N 1
ATOM 691 C CA . GLY A 1 84 ? 15.961 4.233 -17.925 1.00 72.62 84 GLY A CA 1
ATOM 692 C C . GLY A 1 84 ? 15.304 5.354 -18.743 1.00 72.62 84 GLY A C 1
ATOM 693 O O . GLY A 1 84 ? 15.714 5.580 -19.879 1.00 72.62 84 GLY A O 1
ATOM 694 N N . LYS A 1 85 ? 14.306 6.073 -18.205 1.00 73.62 85 LYS A N 1
ATOM 695 C CA . LYS A 1 85 ? 13.660 7.200 -18.900 1.00 73.62 85 LYS A CA 1
ATOM 696 C C . LYS A 1 85 ? 14.147 8.538 -18.352 1.00 73.62 85 LYS A C 1
ATOM 698 O O . LYS A 1 85 ? 14.007 8.811 -17.164 1.00 73.62 85 LYS A O 1
ATOM 703 N N . SER A 1 86 ? 14.675 9.396 -19.223 1.00 73.25 86 SER A N 1
ATOM 704 C CA . SER A 1 86 ? 15.017 10.782 -18.894 1.00 73.25 86 SER A CA 1
ATOM 705 C C . SER A 1 86 ? 13.885 11.727 -19.307 1.00 73.25 86 SER A C 1
ATOM 707 O O . SER A 1 86 ? 13.315 11.611 -20.391 1.00 73.25 86 SER A O 1
ATOM 709 N N . VAL A 1 87 ? 13.534 12.667 -18.427 1.00 70.62 87 VAL A N 1
ATOM 710 C CA . VAL A 1 87 ? 12.569 13.737 -18.715 1.00 70.62 87 VAL A CA 1
ATOM 711 C C . VAL A 1 87 ? 13.351 15.037 -18.839 1.00 70.62 87 VAL A C 1
ATOM 713 O O . VAL A 1 87 ? 13.959 15.486 -17.870 1.00 70.62 87 VAL A O 1
ATOM 716 N N . ILE A 1 88 ? 13.357 15.629 -20.034 1.00 77.75 88 ILE A N 1
ATOM 717 C CA . ILE A 1 88 ? 14.017 16.910 -20.303 1.00 77.75 88 ILE A CA 1
ATOM 718 C C . ILE A 1 88 ? 12.942 17.996 -20.352 1.00 77.75 88 ILE A C 1
ATOM 720 O O . ILE A 1 88 ? 12.009 17.916 -21.150 1.00 77.75 88 ILE A O 1
ATOM 724 N N . LEU A 1 89 ? 13.077 19.015 -19.505 1.00 72.31 89 LEU A N 1
ATOM 725 C CA . LEU A 1 89 ? 12.242 20.214 -19.542 1.00 72.31 89 LEU A CA 1
ATOM 726 C C . LEU A 1 89 ? 12.952 21.262 -20.407 1.00 72.31 89 LEU A C 1
ATOM 728 O O . LEU A 1 89 ? 13.961 21.823 -19.985 1.00 72.31 89 LEU A O 1
ATOM 732 N N . ALA A 1 90 ? 12.454 21.505 -21.621 1.00 71.25 90 ALA A N 1
ATOM 733 C CA . ALA A 1 90 ? 12.988 22.535 -22.514 1.00 71.25 90 ALA A CA 1
ATOM 734 C C . ALA A 1 90 ? 12.086 23.788 -22.502 1.00 71.25 90 ALA A C 1
ATOM 736 O O . ALA A 1 90 ? 10.860 23.645 -22.537 1.00 71.25 90 ALA A O 1
ATOM 737 N N . PRO A 1 91 ? 12.651 25.012 -22.459 1.00 65.75 91 PRO A N 1
ATOM 738 C CA . PRO A 1 91 ? 11.869 26.239 -22.575 1.00 65.75 91 PRO A CA 1
ATOM 739 C C . PRO A 1 91 ? 11.229 26.340 -23.967 1.00 65.75 91 PRO A C 1
ATOM 741 O O . PRO A 1 91 ? 11.865 26.073 -24.983 1.00 65.75 91 PRO A O 1
ATOM 744 N N . SER A 1 92 ? 9.965 26.765 -24.024 1.00 62.28 92 SER A N 1
ATOM 745 C CA . SER A 1 92 ? 9.192 26.922 -25.268 1.00 62.28 92 SER A CA 1
ATOM 746 C C . SER A 1 92 ? 9.663 28.082 -26.159 1.00 62.28 92 SER A C 1
ATOM 748 O O . SER A 1 92 ? 9.204 28.226 -27.293 1.00 62.28 92 SER A O 1
ATOM 750 N N . VAL A 1 93 ? 10.590 28.911 -25.672 1.00 56.38 93 VAL A N 1
ATOM 751 C CA . VAL A 1 93 ? 11.120 30.088 -26.370 1.00 56.38 93 VAL A CA 1
ATOM 752 C C . VAL A 1 93 ? 12.239 29.649 -27.319 1.00 56.38 93 VAL A C 1
ATOM 754 O O . VAL A 1 93 ? 13.417 29.732 -26.994 1.00 56.38 93 VAL A O 1
ATOM 757 N N . GLY A 1 94 ? 11.865 29.120 -28.484 1.00 52.31 94 GLY A N 1
ATOM 758 C CA . GLY A 1 94 ? 12.823 28.764 -29.541 1.00 52.31 94 GLY A CA 1
ATOM 759 C C . GLY A 1 94 ? 12.377 27.660 -30.495 1.00 52.31 94 GLY A C 1
ATOM 760 O O . GLY A 1 94 ? 13.074 27.384 -31.469 1.00 52.31 94 GLY A O 1
ATOM 761 N N . VAL A 1 95 ? 11.226 27.027 -30.260 1.00 55.19 95 VAL A N 1
ATOM 762 C CA . VAL A 1 95 ? 10.780 25.922 -31.110 1.00 55.19 95 VAL A CA 1
ATOM 763 C C . VAL A 1 95 ? 9.980 26.457 -32.298 1.00 55.19 95 VAL A C 1
ATOM 765 O O . VAL A 1 95 ? 8.757 26.584 -32.254 1.00 55.19 95 VAL A O 1
ATOM 768 N N . GLY A 1 96 ? 10.696 26.805 -33.367 1.00 48.91 96 GLY A N 1
ATOM 769 C CA . GLY A 1 96 ? 10.102 27.118 -34.662 1.00 48.91 96 GLY A CA 1
ATOM 770 C C . GLY A 1 96 ? 9.247 25.958 -35.187 1.00 48.91 96 GLY A C 1
ATOM 771 O O . GLY A 1 96 ? 9.707 24.825 -35.275 1.00 48.91 96 GLY A O 1
ATOM 772 N N . THR A 1 97 ? 7.990 26.261 -35.518 1.00 50.66 97 THR A N 1
ATOM 773 C CA . THR A 1 97 ? 7.101 25.600 -36.503 1.00 50.66 97 THR A CA 1
ATOM 774 C C . THR A 1 97 ? 6.870 24.076 -36.498 1.00 50.66 97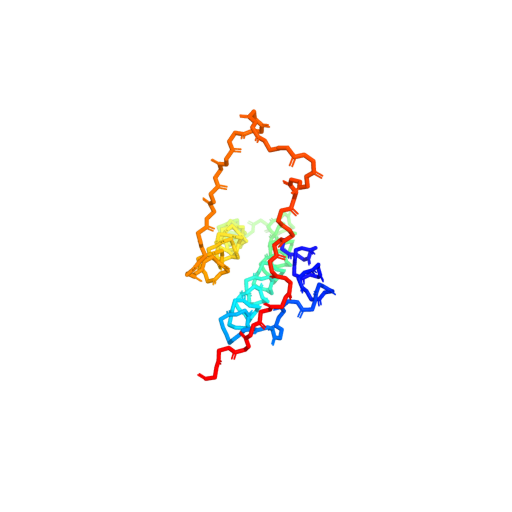 THR A C 1
ATOM 776 O O . THR A 1 97 ? 6.071 23.621 -37.309 1.00 50.66 97 THR A O 1
ATOM 779 N N . SER A 1 98 ? 7.437 23.273 -35.593 1.00 55.38 98 SER A N 1
ATOM 780 C CA . SER A 1 98 ? 7.066 21.852 -35.425 1.00 55.38 98 SER A CA 1
ATOM 781 C C . SER A 1 98 ? 7.532 21.314 -34.066 1.00 55.38 98 SER A C 1
ATOM 783 O O . SER A 1 98 ? 8.512 20.582 -33.975 1.00 55.38 98 SER A O 1
ATOM 785 N N . GLY A 1 99 ? 6.893 21.759 -32.979 1.00 49.34 99 GLY A N 1
ATOM 786 C CA . GLY A 1 99 ? 7.517 21.734 -31.651 1.00 49.34 99 GLY A CA 1
ATOM 787 C C . GLY A 1 99 ? 7.079 20.699 -30.629 1.00 49.34 99 GLY A C 1
ATOM 788 O O . GLY A 1 99 ? 7.465 20.810 -29.469 1.00 49.34 99 GLY A O 1
ATOM 789 N N . TYR A 1 100 ? 6.289 19.706 -31.017 1.00 53.22 100 TYR A N 1
ATOM 790 C CA . TYR A 1 100 ? 6.052 18.535 -30.181 1.00 53.22 100 TYR A CA 1
ATOM 791 C C . TYR A 1 100 ? 6.787 17.351 -30.807 1.00 53.22 100 TYR A C 1
ATOM 793 O O . TYR A 1 100 ? 6.334 16.758 -31.782 1.00 53.22 100 TYR A O 1
ATOM 801 N N . SER A 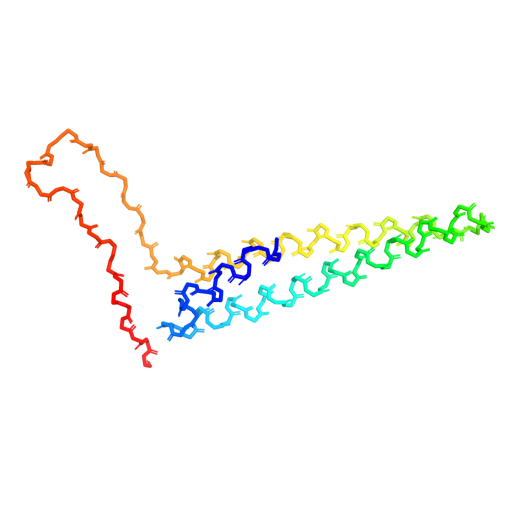1 101 ? 7.929 16.972 -30.238 1.00 52.25 101 SER A N 1
ATOM 802 C CA . SER A 1 101 ? 8.406 15.604 -30.420 1.00 52.25 101 SER A CA 1
ATOM 803 C C . SER A 1 101 ? 7.416 14.720 -29.674 1.00 52.25 101 SER A C 1
ATOM 805 O O . SER A 1 101 ? 7.418 14.699 -28.441 1.00 52.25 101 SER A O 1
ATOM 807 N N . LEU A 1 102 ? 6.506 14.062 -30.401 1.00 54.09 102 LEU A N 1
ATOM 808 C CA . LEU A 1 102 ? 5.644 13.048 -29.804 1.00 54.09 102 LEU A CA 1
ATOM 809 C C . LEU A 1 102 ? 6.551 12.074 -29.051 1.00 54.09 102 LEU A C 1
ATOM 811 O O . LEU A 1 102 ? 7.506 11.549 -29.628 1.00 54.09 102 LEU A O 1
ATOM 815 N N . LEU A 1 103 ? 6.279 11.877 -27.756 1.00 53.69 103 LEU A N 1
ATOM 816 C CA . LEU A 1 103 ? 6.921 10.826 -26.970 1.00 53.69 103 LEU A CA 1
ATOM 817 C C . LEU A 1 103 ? 6.880 9.547 -27.814 1.00 53.69 103 LEU A C 1
ATOM 819 O O . LEU A 1 103 ? 5.787 9.214 -28.277 1.00 53.69 103 LEU A O 1
ATOM 823 N N . PRO A 1 104 ? 8.011 8.857 -28.043 1.00 50.66 104 PRO A N 1
ATOM 824 C CA . PRO A 1 104 ? 8.021 7.661 -28.869 1.00 50.66 104 PRO A CA 1
ATOM 825 C C . PRO A 1 104 ? 7.000 6.674 -28.293 1.00 50.66 104 PRO A C 1
ATOM 827 O O . PRO A 1 104 ? 7.152 6.152 -27.188 1.00 50.66 104 PRO A O 1
ATOM 830 N N . THR A 1 105 ? 5.889 6.507 -29.011 1.00 54.62 105 THR A N 1
ATOM 831 C CA . THR A 1 105 ? 4.808 5.575 -28.668 1.00 54.62 105 THR A CA 1
ATOM 832 C C . THR A 1 105 ? 5.149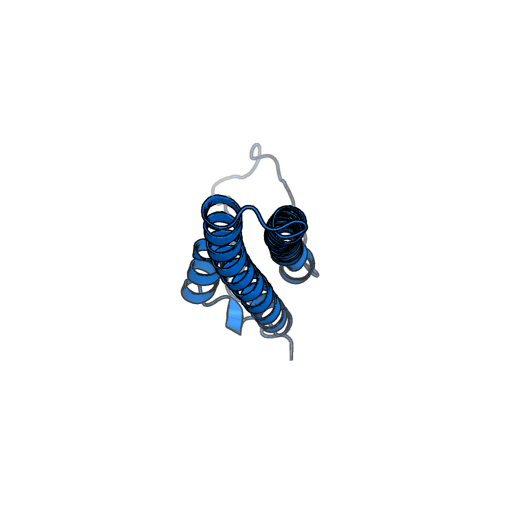 4.157 -29.116 1.00 54.62 105 THR A C 1
ATOM 834 O O . THR A 1 105 ? 4.548 3.204 -28.624 1.00 54.62 105 THR A O 1
ATOM 837 N N . LEU A 1 106 ? 6.152 4.014 -29.990 1.00 47.88 106 LEU A N 1
ATOM 838 C CA . LEU A 1 106 ? 6.825 2.758 -30.284 1.00 47.88 106 LEU A CA 1
ATOM 839 C C . LEU A 1 106 ? 7.912 2.525 -29.239 1.00 47.88 106 LEU A C 1
ATOM 841 O O . LEU A 1 106 ? 8.994 3.103 -29.292 1.00 47.88 106 LEU A O 1
ATOM 845 N N . ILE A 1 107 ? 7.580 1.695 -28.258 1.00 57.50 107 ILE A N 1
ATOM 846 C CA . ILE A 1 107 ? 8.549 1.117 -27.339 1.00 57.50 107 ILE A CA 1
ATOM 847 C C . ILE A 1 107 ? 8.934 -0.228 -27.951 1.00 57.50 107 ILE A C 1
ATOM 849 O O . ILE A 1 107 ? 8.095 -1.127 -28.034 1.00 57.50 107 ILE A O 1
ATOM 853 N N . GLU A 1 108 ? 10.167 -0.327 -28.445 1.00 55.72 108 GLU A N 1
ATOM 854 C CA . GLU A 1 108 ? 10.748 -1.599 -28.864 1.00 55.72 108 GLU A CA 1
ATOM 855 C C . GLU A 1 108 ? 10.818 -2.515 -27.640 1.00 55.72 108 GLU A C 1
ATOM 857 O O . GLU A 1 108 ? 11.175 -2.081 -26.543 1.00 55.72 108 GLU A O 1
ATOM 862 N N . LYS A 1 109 ? 10.359 -3.755 -27.796 1.00 51.31 109 LYS A N 1
ATOM 863 C CA . LYS A 1 109 ? 10.293 -4.703 -26.690 1.00 51.31 109 LYS A CA 1
ATOM 864 C C . LYS A 1 109 ? 11.720 -5.095 -26.321 1.00 51.31 109 LYS A C 1
ATOM 866 O O . LYS A 1 109 ? 12.407 -5.663 -27.161 1.00 51.31 109 LYS A O 1
ATOM 871 N N . ASP A 1 110 ? 12.129 -4.833 -25.081 1.00 60.44 110 ASP A N 1
ATOM 872 C CA . ASP A 1 110 ? 13.409 -5.315 -24.553 1.00 60.44 110 ASP A CA 1
ATOM 873 C C . ASP A 1 110 ? 13.429 -6.855 -24.640 1.00 60.44 110 ASP A C 1
ATOM 875 O O . ASP A 1 110 ? 12.692 -7.528 -23.903 1.00 60.44 110 ASP A O 1
ATOM 879 N N . THR A 1 111 ? 14.183 -7.389 -25.608 1.00 50.62 111 THR A N 1
ATOM 880 C CA . THR A 1 111 ? 14.440 -8.831 -25.789 1.00 50.62 111 THR A CA 1
ATOM 881 C C . THR A 1 111 ? 15.333 -9.378 -24.691 1.00 50.62 111 THR A C 1
ATOM 883 O 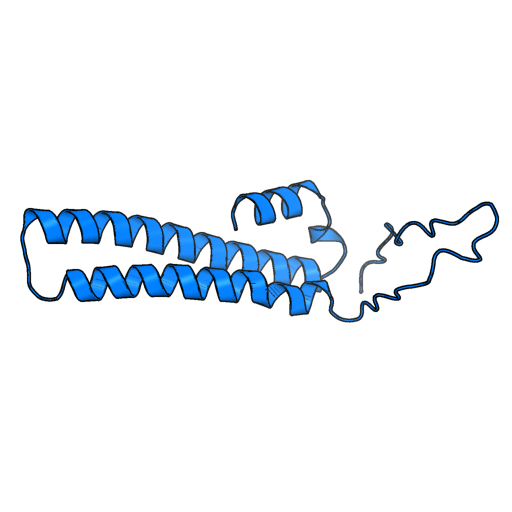O . THR A 1 111 ? 16.324 -8.696 -24.350 1.00 50.62 111 THR A O 1
#

Secondary structure (DSSP, 8-state):
-HHHHHHHHHT-GGGS-HHHHHHHHHHHHHHHHHHHHHHHHHHHHHHHHHH--TTHHHHHHHHHHHHHHHHHHHHHTHHHHTTT-------STT--S--------------

Radius of gyration: 20.85 Å; chains: 1; bounding box: 37×39×61 Å

Sequence (111 aa):
MLLSTWLFHYSGRRRATNLGERSHEYKILACSGSIISMVLAMYLYWRHNTYCEPGVYTLFALAEYCIVISNIAFHSTLYYDFHGKSVILAPSVGVGTSGYSLLPTLIEKDT